Protein AF-L1IVF4-F1 (afdb_monomer)

Sequence (149 aa):
MLRVLWKEHYGDATAFRVEDEGDFWIIFRQIIEGSPGNVPYDTILNAFKEKKLYGLKVIETEEMFRLGCKLDPLFCVDMNGDPGDYLLPCYCIMQDDIAEYIWVRPDMRRQGLGRLFVQKLRIREAWNPLPESVGFWESCGVETVESLS

Radius of gyration: 15.43 Å; Cα contacts (8 Å, |Δi|>4): 230; chains: 1; boundi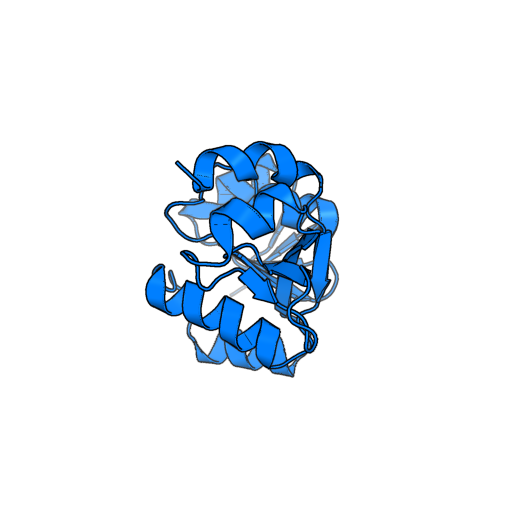ng box: 37×30×47 Å

Organism: Guillardia theta (strain CCMP2712) (NCBI:txid905079)

Mean predicted aligned error: 6.97 Å

pLDDT: mean 82.29, std 15.29, range [44.28, 97.88]

Solvent-accessible surf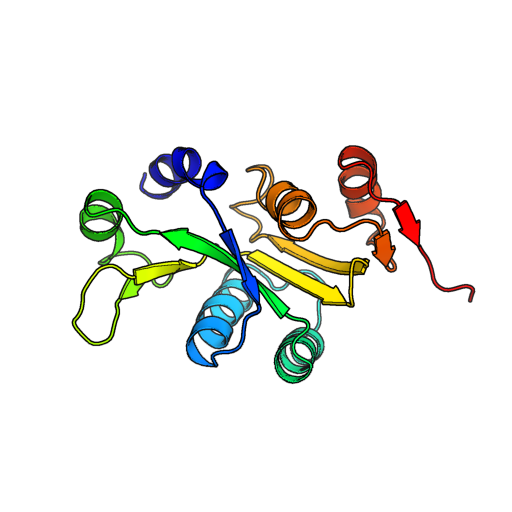ace area (backbone atoms only — not comparable to full-atom values): 8608 Å² total; per-residue (Å²): 116,72,78,66,65,53,60,78,48,55,83,68,44,41,68,45,73,43,81,50,68,66,62,45,52,54,48,51,49,40,32,67,77,42,56,57,77,92,60,58,68,65,58,56,54,48,27,38,77,70,67,24,24,29,37,37,30,28,78,50,47,73,69,51,42,76,72,35,62,90,78,44,92,52,55,40,59,44,100,85,68,44,79,34,50,34,52,46,62,38,42,34,35,41,56,94,41,35,32,60,41,78,50,58,32,66,95,57,53,96,69,53,61,73,56,48,49,39,63,67,62,54,44,47,34,30,41,62,61,56,81,93,45,46,68,60,39,54,76,69,74,28,45,79,46,69,82,89,125

Nearest PDB structures (foldseek):
  2kcw-assembly1_A  TM=4.620E-01  e=2.699E-03  Escherichia coli K-12
  2yx6-assembly1_A-2  TM=4.646E-01  e=2.182E-01  Pyrococcus horikoshii OT3
  7vt1-assembly1_A  TM=2.632E-01  e=3.530E+00  Streptomyces albus subsp. albus
  6ltd-assembly1_A  TM=3.304E-01  e=7.417E+00  Streptomyces sp. Sp080513GE-23

InterPro domains:
  IPR016181 Acyl-CoA N-acyltransferase [SSF55729] (100-141)

Structure (mmCIF, N/CA/C/O backbone):
data_AF-L1IVF4-F1
#
_entry.id   AF-L1IVF4-F1
#
loop_
_atom_site.group_PDB
_atom_site.id
_atom_site.type_symbol
_atom_site.label_atom_id
_atom_site.label_alt_id
_atom_site.label_comp_id
_atom_site.label_asym_id
_atom_site.label_entity_id
_atom_site.label_seq_id
_atom_site.pdbx_PDB_ins_code
_atom_site.Cartn_x
_atom_site.Cartn_y
_atom_site.Cartn_z
_atom_site.occupancy
_atom_site.B_iso_or_equiv
_atom_site.auth_seq_id
_atom_site.auth_comp_id
_atom_site.auth_asym_id
_atom_site.auth_atom_id
_atom_site.pdbx_PDB_model_num
ATOM 1 N N . MET A 1 1 ? 10.510 11.780 -17.104 1.00 44.28 1 MET A N 1
ATOM 2 C CA . MET A 1 1 ? 10.207 11.137 -18.400 1.00 44.28 1 MET A CA 1
ATOM 3 C C . MET A 1 1 ? 9.730 9.697 -18.204 1.00 44.28 1 MET A C 1
ATOM 5 O O . MET A 1 1 ? 8.603 9.431 -18.580 1.00 44.28 1 MET A O 1
ATOM 9 N N . LEU A 1 2 ? 10.473 8.828 -17.500 1.00 47.47 2 LEU A N 1
ATOM 10 C CA . LEU A 1 2 ? 10.048 7.442 -17.191 1.00 47.47 2 LEU A CA 1
ATOM 11 C C . LEU A 1 2 ? 8.704 7.341 -16.442 1.00 47.47 2 LEU A C 1
ATOM 13 O O . LEU A 1 2 ? 7.825 6.592 -16.834 1.00 47.47 2 LEU A O 1
ATOM 17 N N . ARG A 1 3 ? 8.486 8.182 -15.424 1.00 51.41 3 ARG A N 1
ATOM 18 C CA . ARG A 1 3 ? 7.275 8.143 -14.577 1.00 51.41 3 ARG A CA 1
ATOM 19 C C . ARG A 1 3 ? 5.953 8.476 -15.288 1.00 51.41 3 ARG A C 1
ATOM 21 O O . ARG A 1 3 ? 4.898 8.222 -14.723 1.00 51.41 3 ARG A O 1
ATOM 28 N N . VAL A 1 4 ? 6.000 9.071 -16.485 1.00 48.16 4 VAL A N 1
ATOM 29 C CA . VAL A 1 4 ? 4.797 9.385 -17.281 1.00 48.16 4 VAL A CA 1
ATOM 30 C C . VAL A 1 4 ? 4.338 8.162 -18.080 1.00 48.16 4 VAL A C 1
ATOM 32 O O . VAL A 1 4 ? 3.137 7.962 -18.207 1.00 48.16 4 VAL A O 1
ATOM 35 N N . LEU A 1 5 ? 5.273 7.315 -18.529 1.00 52.41 5 LEU A N 1
ATOM 36 C CA . LEU A 1 5 ? 4.982 6.099 -19.302 1.00 52.41 5 LEU A CA 1
ATOM 37 C C . LEU A 1 5 ? 4.226 5.055 -18.466 1.00 52.41 5 LEU A C 1
ATOM 39 O O . LEU A 1 5 ? 3.319 4.398 -18.953 1.00 52.41 5 LEU A O 1
ATOM 43 N N . TRP A 1 6 ? 4.528 4.951 -17.170 1.00 60.75 6 TRP A N 1
ATOM 44 C CA . TRP A 1 6 ? 3.945 3.904 -16.318 1.00 60.75 6 TRP A CA 1
ATOM 45 C C . TRP A 1 6 ? 2.505 4.167 -15.887 1.00 60.75 6 TRP A C 1
ATOM 47 O O . TRP A 1 6 ? 1.814 3.240 -15.474 1.00 60.75 6 TRP A O 1
ATOM 57 N N . LYS A 1 7 ? 2.038 5.417 -15.972 1.00 60.75 7 LYS A N 1
ATOM 58 C CA . LYS A 1 7 ? 0.685 5.783 -15.542 1.00 60.75 7 LYS A CA 1
ATOM 59 C C . LYS A 1 7 ? -0.390 5.069 -16.365 1.00 60.75 7 LYS A C 1
ATOM 61 O O . LYS A 1 7 ? -1.450 4.763 -15.826 1.00 60.75 7 LYS A O 1
ATOM 66 N N . GLU A 1 8 ? -0.108 4.792 -17.637 1.00 66.75 8 GLU A N 1
ATOM 67 C CA . GLU A 1 8 ? -1.014 4.064 -18.532 1.00 66.75 8 GLU A CA 1
ATOM 68 C C . GLU A 1 8 ? -1.223 2.611 -18.076 1.00 66.75 8 GLU A C 1
ATOM 70 O O . GLU A 1 8 ? -2.308 2.068 -18.257 1.00 66.75 8 GLU A O 1
ATOM 75 N N . HIS A 1 9 ? -0.247 2.034 -17.369 1.00 69.06 9 HIS A N 1
ATOM 76 C CA . HIS A 1 9 ? -0.286 0.661 -16.859 1.00 69.06 9 HIS A CA 1
ATOM 77 C C . HIS A 1 9 ? -0.816 0.539 -15.424 1.00 69.06 9 HIS A C 1
ATOM 79 O O . HIS A 1 9 ? -0.992 -0.566 -14.920 1.00 69.06 9 HIS A O 1
ATOM 85 N N . TYR A 1 10 ? -1.107 1.645 -14.724 1.00 68.56 10 TYR A N 1
ATOM 86 C CA . TYR A 1 10 ? -1.605 1.559 -13.341 1.00 68.56 10 TYR A CA 1
ATOM 87 C C . TYR A 1 10 ? -2.962 0.852 -13.242 1.00 68.56 10 TYR A C 1
ATOM 89 O O . TYR A 1 10 ? -3.249 0.244 -12.214 1.00 68.56 10 TYR A O 1
ATOM 97 N N . GLY A 1 11 ? -3.783 0.876 -14.297 1.00 65.44 11 GLY A N 1
ATOM 98 C CA . GLY A 1 11 ? -5.028 0.098 -14.347 1.00 65.44 11 GLY A CA 1
ATOM 99 C C . GLY A 1 11 ? -4.803 -1.417 -14.247 1.00 65.44 11 GLY A C 1
ATOM 100 O O . GLY A 1 11 ? -5.620 -2.130 -13.653 1.00 65.44 11 GLY A O 1
ATOM 101 N N . ASP A 1 12 ? -3.652 -1.881 -14.734 1.00 80.81 12 ASP A N 1
ATOM 102 C CA . ASP A 1 12 ? -3.250 -3.289 -14.752 1.00 80.81 12 ASP A CA 1
ATOM 103 C C . ASP A 1 12 ? -2.591 -3.726 -13.438 1.00 80.81 12 ASP A C 1
ATOM 105 O O . ASP A 1 12 ? -2.262 -4.899 -13.254 1.00 80.81 12 ASP A O 1
ATOM 109 N N . ALA A 1 13 ? -2.430 -2.799 -12.486 1.00 87.50 13 ALA A N 1
ATOM 110 C CA . ALA A 1 13 ? -1.833 -3.108 -11.202 1.00 87.50 13 ALA A CA 1
ATOM 111 C C . ALA A 1 13 ? -2.631 -4.185 -10.456 1.00 87.50 13 ALA A C 1
ATOM 113 O O . ALA A 1 13 ? -3.870 -4.172 -10.374 1.00 87.50 13 ALA A O 1
ATOM 114 N N . THR A 1 14 ? -1.884 -5.107 -9.868 1.00 91.19 14 THR A N 1
ATOM 115 C CA . THR A 1 14 ? -2.384 -6.178 -9.019 1.00 91.19 14 THR A CA 1
ATOM 116 C C . THR A 1 14 ? -1.989 -5.887 -7.581 1.00 91.19 14 THR A C 1
ATOM 118 O O . THR A 1 14 ? -0.835 -5.564 -7.301 1.00 91.19 14 THR A O 1
ATOM 121 N N . ALA A 1 15 ? -2.952 -5.992 -6.667 1.00 94.75 15 ALA A N 1
ATOM 122 C CA . ALA A 1 15 ? -2.655 -5.979 -5.244 1.00 94.75 15 ALA A CA 1
ATOM 123 C C . ALA A 1 15 ? -2.192 -7.365 -4.806 1.00 94.75 15 ALA A C 1
ATOM 125 O O . ALA A 1 15 ? -2.777 -8.372 -5.207 1.00 94.75 15 ALA A O 1
ATOM 126 N N . PHE A 1 16 ? -1.148 -7.412 -3.991 1.00 94.75 16 PHE A N 1
ATOM 127 C CA . PHE A 1 16 ? -0.586 -8.656 -3.485 1.00 94.75 16 PHE A CA 1
ATOM 128 C C . PHE A 1 16 ? -0.208 -8.497 -2.016 1.00 94.75 16 PHE A C 1
ATOM 130 O O . PHE A 1 16 ? 0.110 -7.397 -1.559 1.00 94.75 16 PHE A O 1
ATOM 137 N N . ARG A 1 17 ? -0.269 -9.600 -1.272 1.00 96.69 17 ARG A N 1
ATOM 138 C CA . ARG A 1 17 ? 0.234 -9.649 0.098 1.00 96.69 17 ARG A CA 1
ATOM 139 C C . ARG A 1 17 ? 1.752 -9.762 0.055 1.00 96.69 17 ARG A C 1
ATOM 141 O O . ARG A 1 17 ? 2.274 -10.606 -0.666 1.00 96.69 17 ARG A O 1
ATOM 148 N N . VAL A 1 18 ? 2.438 -8.925 0.822 1.00 94.44 18 VAL A N 1
ATOM 149 C CA . VAL A 1 18 ? 3.899 -8.939 0.915 1.00 94.44 18 VAL A CA 1
ATOM 150 C C . VAL A 1 18 ? 4.291 -10.066 1.865 1.00 94.44 18 VAL A C 1
ATOM 152 O O . VAL A 1 18 ? 4.072 -9.966 3.070 1.00 94.44 18 VAL A O 1
ATOM 155 N N . GLU A 1 19 ? 4.808 -11.161 1.313 1.00 93.44 19 GLU A N 1
ATOM 156 C CA . GLU A 1 19 ? 5.229 -12.345 2.080 1.00 93.44 19 GLU A CA 1
ATOM 157 C C . GLU A 1 19 ? 6.742 -12.573 2.042 1.00 93.44 19 GLU A C 1
ATOM 159 O O . GLU A 1 19 ? 7.283 -13.188 2.959 1.00 93.44 19 GLU A O 1
ATOM 164 N N . ASP A 1 20 ? 7.412 -12.068 1.005 1.00 91.12 20 ASP A N 1
ATOM 165 C CA . ASP A 1 20 ? 8.853 -12.186 0.814 1.00 91.12 20 ASP A CA 1
ATOM 166 C C . ASP A 1 20 ? 9.605 -10.993 1.428 1.00 91.12 20 ASP A C 1
ATOM 168 O O . ASP A 1 20 ? 9.151 -9.845 1.373 1.00 91.12 20 ASP A O 1
ATOM 172 N N . GLU A 1 21 ? 10.771 -11.260 2.022 1.00 89.44 21 GLU A N 1
ATOM 173 C CA . GLU A 1 21 ? 11.596 -10.218 2.642 1.00 89.44 21 GLU A CA 1
ATOM 174 C C . GLU A 1 21 ? 12.173 -9.238 1.610 1.00 89.44 21 GLU A C 1
ATOM 176 O O . GLU A 1 21 ? 12.321 -8.054 1.910 1.00 89.44 21 GLU A O 1
ATOM 181 N N . GLY A 1 22 ? 12.488 -9.696 0.397 1.00 86.94 22 GLY A N 1
ATOM 182 C CA . GLY A 1 22 ? 12.976 -8.857 -0.694 1.00 86.94 22 GLY A CA 1
ATOM 183 C C . GLY A 1 22 ? 11.951 -7.798 -1.089 1.00 86.94 22 GLY A C 1
ATOM 184 O O . GLY A 1 22 ? 12.264 -6.605 -1.058 1.00 86.94 22 GLY A O 1
ATOM 185 N N . ASP A 1 23 ? 10.711 -8.217 -1.352 1.00 86.19 23 ASP A N 1
ATOM 186 C CA . ASP A 1 23 ? 9.596 -7.305 -1.644 1.00 86.19 23 ASP A CA 1
ATOM 187 C C . ASP A 1 23 ? 9.381 -6.301 -0.503 1.00 86.19 23 ASP A C 1
ATOM 189 O O . ASP A 1 23 ? 9.205 -5.098 -0.735 1.00 86.19 23 ASP A O 1
ATOM 193 N N . PHE A 1 24 ? 9.445 -6.779 0.747 1.00 90.88 24 PHE A N 1
ATOM 194 C CA . PHE A 1 24 ? 9.347 -5.923 1.926 1.00 90.88 24 PHE A CA 1
ATOM 195 C C . PHE A 1 24 ? 10.429 -4.842 1.931 1.00 90.88 24 PHE A C 1
ATOM 197 O O . PHE A 1 24 ? 10.106 -3.662 2.069 1.00 90.88 24 PHE A O 1
ATOM 204 N N . TRP A 1 25 ? 11.703 -5.206 1.757 1.00 86.94 25 TRP A N 1
ATOM 205 C CA . TRP A 1 25 ? 12.803 -4.242 1.805 1.00 86.94 25 TRP A CA 1
ATOM 206 C C . TRP A 1 25 ? 12.766 -3.241 0.652 1.00 86.94 25 TRP A C 1
ATOM 208 O O . TRP A 1 25 ? 13.122 -2.076 0.854 1.00 86.94 25 TRP A O 1
ATOM 218 N N . ILE A 1 26 ? 12.289 -3.648 -0.526 1.00 84.06 26 ILE A N 1
ATOM 219 C CA . ILE A 1 26 ? 12.087 -2.741 -1.660 1.00 84.06 26 ILE A CA 1
ATOM 220 C C . ILE A 1 26 ? 11.031 -1.692 -1.308 1.00 84.06 26 ILE A C 1
ATOM 222 O O . ILE A 1 26 ? 11.308 -0.494 -1.402 1.00 84.06 26 ILE A O 1
ATOM 226 N N . ILE A 1 27 ? 9.855 -2.113 -0.830 1.00 84.94 27 ILE A N 1
ATOM 227 C CA . ILE A 1 27 ? 8.785 -1.195 -0.414 1.00 84.94 27 ILE A CA 1
ATOM 228 C C . ILE A 1 27 ? 9.264 -0.308 0.742 1.00 84.94 27 ILE A C 1
ATOM 230 O O . ILE A 1 27 ? 9.112 0.913 0.696 1.00 84.94 27 ILE A O 1
ATOM 234 N N . PHE A 1 28 ? 9.893 -0.893 1.760 1.00 86.81 28 PHE A N 1
ATOM 235 C CA . PHE A 1 28 ? 10.357 -0.183 2.948 1.00 86.81 28 PHE A CA 1
ATOM 236 C C . PHE A 1 28 ? 11.402 0.887 2.619 1.00 86.81 28 PHE A C 1
ATOM 238 O O . PHE A 1 28 ? 11.342 2.005 3.134 1.00 86.81 28 PHE A O 1
ATOM 245 N N . ARG A 1 29 ? 12.308 0.605 1.679 1.00 84.38 29 ARG A N 1
ATOM 246 C CA . ARG A 1 29 ? 13.252 1.598 1.162 1.00 84.38 29 ARG A CA 1
ATOM 247 C C . ARG A 1 29 ? 12.538 2.797 0.535 1.00 84.38 29 ARG A C 1
ATOM 249 O O . ARG A 1 29 ? 12.937 3.931 0.790 1.00 84.38 29 ARG A O 1
ATOM 256 N N . GLN A 1 30 ? 11.462 2.576 -0.223 1.00 81.94 30 GLN A N 1
ATOM 257 C CA . GLN A 1 30 ? 10.678 3.673 -0.807 1.00 81.94 30 GLN A CA 1
ATOM 258 C C . GLN A 1 30 ? 9.996 4.544 0.243 1.00 81.94 30 GLN A C 1
ATOM 260 O O . GLN A 1 30 ? 9.846 5.747 0.034 1.00 81.94 30 GLN A O 1
ATOM 265 N N . ILE A 1 31 ? 9.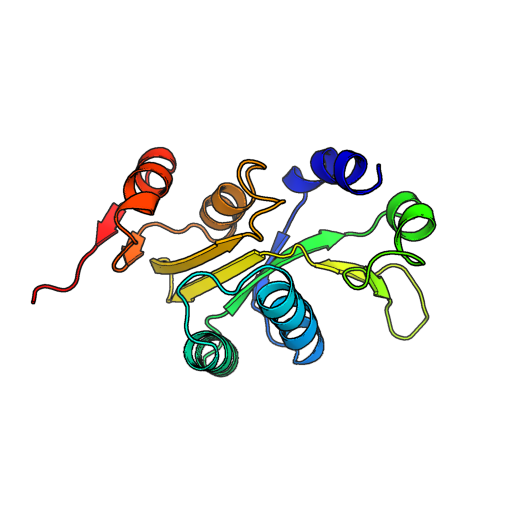589 3.952 1.364 1.00 82.19 31 ILE A N 1
ATOM 266 C CA . ILE A 1 31 ? 9.010 4.671 2.503 1.00 82.19 31 ILE A CA 1
ATOM 267 C C . ILE A 1 31 ? 10.069 5.586 3.134 1.00 82.19 31 ILE A C 1
ATOM 269 O O . ILE A 1 31 ? 9.797 6.763 3.368 1.00 82.19 31 ILE A O 1
ATOM 273 N N . ILE A 1 32 ? 11.287 5.076 3.348 1.00 79.88 32 ILE A N 1
ATOM 274 C CA . ILE A 1 32 ? 12.413 5.854 3.890 1.00 79.88 32 ILE A CA 1
ATOM 275 C C . ILE A 1 32 ? 12.787 7.006 2.947 1.00 79.88 32 ILE A C 1
ATOM 277 O O . ILE A 1 32 ? 12.880 8.155 3.376 1.00 79.88 32 ILE A O 1
ATOM 281 N N . GLU A 1 33 ? 12.982 6.716 1.658 1.00 79.38 33 GLU A N 1
ATOM 282 C CA . GLU A 1 33 ? 13.398 7.706 0.653 1.00 79.38 33 GLU A CA 1
ATOM 283 C C . GLU A 1 33 ? 12.287 8.726 0.342 1.00 79.38 33 GLU A C 1
ATOM 285 O O . GLU A 1 33 ? 12.557 9.882 0.019 1.00 79.38 33 GLU A O 1
ATOM 290 N N . GLY A 1 34 ? 11.026 8.303 0.442 1.00 66.12 34 GLY A N 1
ATOM 291 C CA . GLY A 1 34 ? 9.844 9.063 0.049 1.00 66.12 34 GLY A CA 1
ATOM 292 C C . GLY A 1 34 ? 9.182 9.879 1.156 1.00 66.12 34 GLY A C 1
ATOM 293 O O . GLY A 1 34 ? 8.164 10.507 0.884 1.00 66.12 34 GLY A O 1
ATOM 294 N N . SER A 1 35 ? 9.741 9.898 2.367 1.00 70.38 35 SER A N 1
ATOM 295 C CA . SER A 1 35 ? 9.091 10.304 3.622 1.00 70.38 35 SER A CA 1
ATOM 296 C C . SER A 1 35 ? 8.072 9.270 4.128 1.00 70.38 35 SER A C 1
ATOM 298 O O . SER A 1 35 ? 7.065 9.010 3.457 1.00 70.38 35 SER A O 1
ATOM 300 N N . PRO A 1 36 ? 8.254 8.742 5.354 1.00 62.34 36 PRO A N 1
ATOM 301 C CA . PRO A 1 36 ? 7.401 7.688 5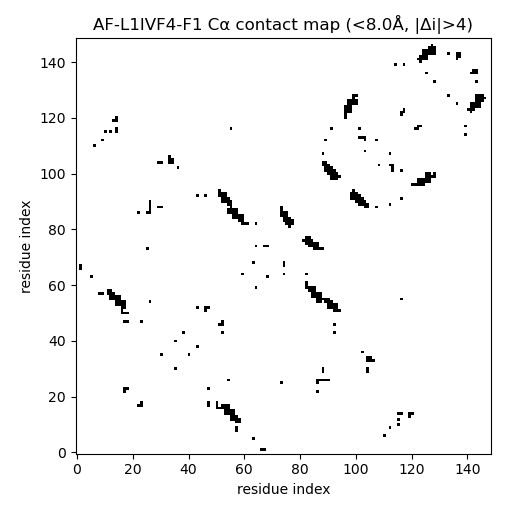.902 1.00 62.34 36 PRO A CA 1
ATOM 302 C C . PRO A 1 36 ? 5.951 8.118 6.153 1.00 62.34 36 PRO A C 1
ATOM 304 O O . PRO A 1 36 ? 5.093 7.289 6.456 1.00 62.34 36 PRO A O 1
ATOM 307 N N . GLY A 1 37 ? 5.646 9.413 6.016 1.00 67.56 37 GLY A N 1
ATOM 308 C CA . GLY A 1 37 ? 4.410 9.978 6.536 1.00 67.56 37 GLY A CA 1
ATOM 309 C C . GLY A 1 37 ? 4.395 9.882 8.062 1.00 67.56 37 GLY A C 1
ATOM 310 O O . GLY A 1 37 ? 5.416 10.115 8.703 1.00 67.56 37 GLY A O 1
ATOM 311 N N . ASN A 1 38 ? 3.238 9.526 8.622 1.00 73.44 38 ASN A N 1
ATOM 312 C CA . ASN A 1 38 ? 3.002 9.472 10.069 1.00 73.44 38 ASN A CA 1
ATOM 313 C C . ASN A 1 38 ? 3.022 8.040 10.640 1.00 73.44 38 ASN A C 1
ATOM 315 O O . ASN A 1 38 ? 2.611 7.840 11.780 1.00 73.44 38 ASN A O 1
ATOM 319 N N . VAL A 1 39 ? 3.447 7.036 9.863 1.00 79.88 39 VAL A N 1
ATOM 320 C CA . VAL A 1 39 ? 3.421 5.629 10.295 1.00 79.88 39 VAL A CA 1
ATOM 321 C C . VAL A 1 39 ? 4.783 5.240 10.878 1.00 79.88 39 VAL A C 1
ATOM 323 O O . VAL A 1 39 ? 5.788 5.347 10.170 1.00 79.88 39 VAL A O 1
ATOM 326 N N . PRO A 1 40 ? 4.855 4.784 12.143 1.00 86.88 40 PRO A N 1
ATOM 327 C CA . PRO A 1 40 ? 6.100 4.292 12.722 1.00 86.88 40 PRO A CA 1
ATOM 328 C C . PRO A 1 40 ? 6.652 3.092 11.945 1.00 86.88 40 PRO A C 1
ATOM 330 O O . PRO A 1 40 ? 5.906 2.205 11.531 1.00 86.88 40 PRO A O 1
ATOM 333 N N . TYR A 1 41 ? 7.975 3.024 11.795 1.00 88.56 41 TYR A N 1
ATOM 334 C CA . TYR A 1 41 ? 8.632 1.924 11.082 1.00 88.56 41 TYR A CA 1
ATOM 335 C C . TYR A 1 41 ? 8.330 0.548 11.685 1.00 88.56 41 TYR A C 1
ATOM 337 O O . TYR A 1 41 ? 8.094 -0.405 10.942 1.00 88.56 41 TYR A O 1
ATOM 345 N N . ASP A 1 42 ? 8.259 0.458 13.014 1.00 91.69 42 ASP A N 1
ATOM 346 C CA . ASP A 1 42 ? 7.927 -0.788 13.708 1.00 91.69 42 ASP A CA 1
ATOM 347 C C . ASP A 1 42 ? 6.504 -1.261 13.397 1.00 91.69 42 ASP A C 1
ATOM 349 O O . ASP A 1 42 ? 6.278 -2.463 13.281 1.00 91.69 42 ASP A O 1
ATOM 353 N N . THR A 1 43 ? 5.553 -0.344 13.181 1.00 91.69 43 THR A N 1
ATOM 354 C CA . THR A 1 43 ? 4.189 -0.692 12.753 1.00 91.69 43 THR A CA 1
ATOM 355 C C . THR A 1 43 ? 4.211 -1.379 11.390 1.00 91.69 43 THR A C 1
ATOM 357 O O . THR A 1 43 ? 3.560 -2.404 11.208 1.00 91.69 43 THR A O 1
ATOM 360 N N . ILE A 1 44 ? 5.007 -0.870 10.446 1.00 92.81 44 ILE A N 1
ATOM 361 C CA . ILE A 1 44 ? 5.130 -1.453 9.102 1.00 92.81 44 ILE A CA 1
ATOM 362 C C . ILE A 1 44 ? 5.806 -2.831 9.172 1.00 92.81 44 ILE A C 1
ATOM 364 O O . ILE A 1 44 ? 5.338 -3.787 8.552 1.00 92.81 44 ILE A O 1
ATOM 368 N N . LEU A 1 45 ? 6.880 -2.958 9.959 1.00 94.38 45 LEU A N 1
ATOM 369 C CA . LEU A 1 45 ? 7.578 -4.232 10.153 1.00 94.38 45 LEU A CA 1
ATOM 370 C C . LEU A 1 45 ? 6.683 -5.280 10.834 1.00 94.38 45 LEU A C 1
ATOM 372 O O . LEU A 1 45 ? 6.696 -6.449 10.448 1.00 94.38 45 LEU A O 1
ATOM 376 N N . ASN A 1 46 ? 5.902 -4.881 11.838 1.00 96.06 46 ASN A N 1
ATOM 377 C CA . ASN A 1 46 ? 4.962 -5.776 12.508 1.00 96.06 46 ASN A CA 1
ATOM 378 C C . ASN A 1 46 ? 3.828 -6.189 11.567 1.00 96.06 46 ASN A C 1
ATOM 380 O O . ASN A 1 46 ? 3.517 -7.373 11.499 1.00 96.06 46 ASN A O 1
ATOM 384 N N . ALA A 1 47 ? 3.294 -5.268 10.760 1.00 96.38 47 ALA A N 1
ATOM 385 C CA . ALA A 1 47 ? 2.299 -5.598 9.743 1.00 96.38 47 ALA A CA 1
ATOM 386 C C . ALA A 1 47 ? 2.815 -6.638 8.734 1.00 96.38 47 ALA A C 1
ATOM 388 O O . ALA A 1 47 ? 2.074 -7.544 8.356 1.00 96.38 47 ALA A O 1
ATOM 389 N N . PHE A 1 48 ? 4.087 -6.558 8.328 1.00 96.50 48 PHE A N 1
ATOM 390 C CA . PHE A 1 48 ? 4.713 -7.592 7.500 1.00 96.50 48 PHE A CA 1
ATOM 391 C C . PHE A 1 48 ? 4.758 -8.948 8.222 1.00 96.50 48 PHE A C 1
ATOM 393 O O . PHE A 1 48 ? 4.246 -9.941 7.704 1.00 96.50 48 PHE A O 1
ATOM 400 N N . LYS A 1 49 ? 5.278 -8.985 9.457 1.00 96.69 49 LYS A N 1
ATOM 401 C CA . LYS A 1 49 ? 5.358 -10.213 10.274 1.00 96.69 49 LYS A CA 1
ATOM 402 C C . LYS A 1 49 ? 3.990 -10.851 10.535 1.00 96.69 49 LYS A C 1
ATOM 404 O O . LYS A 1 49 ? 3.874 -12.074 10.571 1.00 96.69 49 LYS A O 1
ATOM 409 N N . GLU A 1 50 ? 2.957 -10.030 10.693 1.00 96.94 50 GLU A N 1
ATOM 410 C CA . GLU A 1 50 ? 1.571 -10.448 10.923 1.00 96.94 50 GLU A CA 1
ATOM 411 C C . GLU A 1 50 ? 0.806 -10.773 9.632 1.00 96.94 50 GLU A C 1
ATOM 413 O O . GLU A 1 50 ? -0.369 -11.131 9.697 1.00 96.94 50 GLU A O 1
ATOM 418 N N . LYS A 1 51 ? 1.447 -10.689 8.456 1.00 96.38 51 LYS A N 1
ATOM 419 C CA . LYS A 1 51 ? 0.824 -10.937 7.142 1.00 96.38 51 LYS A CA 1
ATOM 420 C C . LYS A 1 51 ? -0.343 -9.988 6.827 1.00 96.38 51 LYS A C 1
ATOM 422 O O . LYS A 1 51 ? -1.299 -10.370 6.151 1.00 96.38 51 LYS A O 1
ATOM 427 N N . LYS A 1 52 ? -0.234 -8.745 7.297 1.00 97.56 52 LYS A N 1
ATOM 428 C CA . LYS A 1 52 ? -1.188 -7.639 7.101 1.00 97.56 52 LYS A CA 1
ATOM 429 C C . LYS A 1 52 ? -0.708 -6.586 6.099 1.00 97.56 52 LYS A C 1
ATOM 431 O O . LYS A 1 52 ? -1.435 -5.636 5.820 1.00 97.56 52 LYS A O 1
ATOM 436 N N . LEU A 1 53 ? 0.513 -6.720 5.578 1.00 97.38 53 LEU A N 1
ATOM 437 C CA . LEU A 1 53 ? 1.101 -5.774 4.631 1.00 97.38 53 LEU A CA 1
ATOM 438 C C . LEU A 1 53 ? 0.811 -6.178 3.180 1.00 97.38 53 LEU A C 1
ATOM 440 O O . LEU A 1 53 ? 1.067 -7.311 2.771 1.00 97.38 53 LEU A O 1
ATOM 444 N N . TYR A 1 54 ? 0.331 -5.223 2.390 1.00 97.50 54 TYR A N 1
ATOM 445 C CA . TYR A 1 54 ? 0.003 -5.389 0.979 1.00 97.50 54 TYR A CA 1
ATOM 446 C C . TYR A 1 54 ? 0.692 -4.323 0.126 1.00 97.50 54 TYR A C 1
ATOM 448 O O . TYR A 1 54 ? 0.820 -3.167 0.535 1.00 97.50 54 TYR A O 1
ATOM 456 N N . GLY A 1 55 ? 1.097 -4.712 -1.080 1.00 94.62 55 GLY A N 1
ATOM 457 C CA . GLY A 1 55 ? 1.673 -3.840 -2.101 1.00 94.62 55 GLY A CA 1
ATOM 458 C C . GLY A 1 55 ? 0.827 -3.816 -3.375 1.00 94.62 55 GLY A C 1
ATOM 459 O O . GLY A 1 55 ? -0.117 -4.595 -3.531 1.00 94.62 55 GLY A O 1
ATOM 460 N N . LEU A 1 56 ? 1.181 -2.924 -4.302 1.00 92.69 56 LEU A N 1
ATOM 461 C CA . LEU A 1 56 ? 0.722 -2.988 -5.690 1.00 92.69 56 LEU A CA 1
ATOM 462 C C . LEU A 1 56 ? 1.909 -3.294 -6.597 1.00 92.69 56 LEU A C 1
ATOM 464 O O . LEU A 1 56 ? 2.987 -2.727 -6.421 1.00 92.69 56 LEU A O 1
ATOM 468 N N . LYS A 1 57 ? 1.684 -4.138 -7.597 1.00 88.56 57 LYS A N 1
ATOM 469 C CA . LYS A 1 57 ? 2.671 -4.459 -8.624 1.00 88.56 57 LYS A CA 1
ATOM 470 C C . LYS A 1 57 ? 2.065 -4.415 -10.016 1.00 88.56 57 LYS A C 1
ATOM 472 O O . LYS A 1 57 ? 0.866 -4.652 -10.166 1.00 88.56 57 LYS A O 1
ATOM 477 N N . VAL A 1 58 ? 2.877 -4.122 -11.019 1.00 85.25 58 VAL A N 1
ATOM 478 C CA . VAL A 1 58 ? 2.518 -4.281 -12.435 1.00 85.25 58 VAL A CA 1
ATOM 479 C C . VAL A 1 58 ? 3.467 -5.291 -13.065 1.00 85.25 58 VAL A C 1
ATOM 481 O O . VAL A 1 58 ? 4.648 -5.306 -12.726 1.00 85.25 58 VAL A O 1
ATOM 484 N N . ILE A 1 59 ? 2.952 -6.120 -13.973 1.00 78.69 59 ILE A N 1
ATOM 485 C CA . ILE A 1 59 ? 3.799 -7.014 -14.769 1.00 78.69 59 ILE A CA 1
ATOM 486 C C . ILE A 1 59 ? 4.667 -6.129 -15.664 1.00 78.69 59 ILE A C 1
ATOM 488 O O . ILE A 1 59 ? 4.137 -5.289 -16.398 1.00 78.69 59 ILE A O 1
ATOM 492 N N . GLU A 1 60 ? 5.987 -6.286 -15.592 1.00 73.00 60 GLU A N 1
ATOM 493 C CA . GLU A 1 60 ? 6.896 -5.502 -16.420 1.00 73.00 60 GLU A CA 1
ATOM 494 C C . GLU A 1 60 ? 6.730 -5.871 -17.897 1.00 73.00 60 GLU A C 1
ATOM 496 O O . GLU A 1 60 ? 6.791 -7.038 -18.283 1.00 73.00 60 GLU A O 1
ATOM 501 N N . THR A 1 61 ? 6.545 -4.866 -18.756 1.00 72.88 61 THR A N 1
ATOM 502 C CA . THR A 1 61 ? 6.700 -5.065 -20.202 1.00 72.88 61 THR A CA 1
ATOM 503 C C . THR A 1 61 ? 8.175 -4.950 -20.583 1.00 72.88 61 THR A C 1
ATOM 505 O O . THR A 1 61 ? 8.962 -4.274 -19.915 1.00 72.88 61 THR A O 1
ATOM 508 N N . GLU A 1 62 ? 8.561 -5.560 -21.703 1.00 73.00 62 GLU A N 1
ATOM 509 C CA . GLU A 1 62 ? 9.926 -5.475 -22.237 1.00 73.00 62 GLU A CA 1
ATOM 510 C C . GLU A 1 62 ? 10.362 -4.015 -22.484 1.00 73.00 62 GLU A C 1
ATOM 512 O O . GLU A 1 62 ? 11.516 -3.643 -22.260 1.00 73.00 62 GLU A O 1
ATOM 517 N N . GLU A 1 63 ? 9.421 -3.148 -22.872 1.00 71.38 63 GLU A N 1
ATOM 518 C CA . GLU A 1 63 ? 9.662 -1.711 -22.999 1.00 71.38 63 GLU A CA 1
ATOM 519 C C . GLU A 1 63 ? 9.921 -1.050 -21.638 1.00 71.38 63 GLU A C 1
ATOM 521 O O . GLU A 1 63 ? 10.820 -0.203 -21.543 1.00 71.38 63 GLU A O 1
ATOM 526 N N . MET A 1 64 ? 9.203 -1.474 -20.583 1.00 67.94 64 MET A N 1
ATOM 527 C CA . MET A 1 64 ? 9.441 -0.980 -19.225 1.00 67.94 6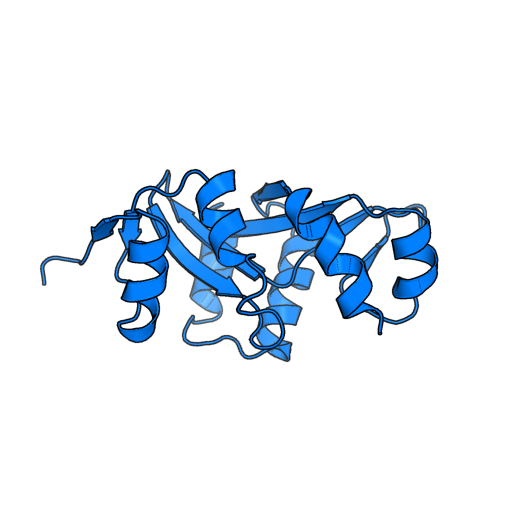4 MET A CA 1
ATOM 528 C C . MET A 1 64 ? 10.857 -1.281 -18.765 1.00 67.94 64 MET A C 1
ATOM 530 O O . MET A 1 64 ? 11.604 -0.387 -18.355 1.00 67.94 64 MET A O 1
ATOM 534 N N . PHE A 1 65 ? 11.225 -2.548 -18.909 1.00 70.19 65 PHE A N 1
ATOM 535 C CA . PHE A 1 65 ? 12.519 -3.072 -18.527 1.00 70.19 65 PHE A CA 1
ATOM 536 C C . PHE A 1 65 ? 13.651 -2.364 -19.277 1.00 70.19 65 PHE A C 1
ATOM 538 O O . PHE A 1 65 ? 14.568 -1.820 -18.662 1.00 70.19 65 PHE A O 1
ATOM 545 N N . ARG A 1 66 ? 13.554 -2.263 -20.609 1.00 68.62 66 ARG A N 1
ATOM 546 C CA . ARG A 1 66 ? 14.592 -1.654 -21.458 1.00 68.62 66 ARG A CA 1
ATOM 547 C C . ARG A 1 66 ? 14.863 -0.184 -21.127 1.00 68.62 66 ARG A C 1
ATOM 549 O O . ARG A 1 66 ? 15.999 0.273 -21.265 1.00 68.62 66 ARG A O 1
ATOM 556 N N . LEU A 1 67 ? 13.832 0.566 -20.735 1.00 65.06 67 LEU A N 1
ATOM 557 C CA . LEU A 1 67 ? 13.935 1.994 -20.423 1.00 65.06 67 LEU A CA 1
ATOM 558 C C . LEU A 1 67 ? 14.286 2.265 -18.950 1.00 65.06 67 LEU A C 1
ATOM 560 O O . LEU A 1 67 ? 14.940 3.270 -18.662 1.00 65.06 67 LEU A O 1
ATOM 564 N N . GLY A 1 68 ? 13.846 1.406 -18.026 1.00 58.53 68 GLY A N 1
ATOM 565 C CA . GLY A 1 68 ? 13.880 1.665 -16.586 1.00 58.53 68 GLY A CA 1
ATOM 566 C C . GLY A 1 68 ? 14.909 0.874 -15.773 1.00 58.53 68 GLY A C 1
ATOM 567 O O . GLY A 1 68 ? 15.411 1.418 -14.787 1.00 58.53 68 GLY A O 1
ATOM 568 N N . CYS A 1 69 ? 15.309 -0.336 -16.195 1.00 56.22 69 CYS A N 1
ATOM 569 C CA . CYS A 1 69 ? 16.104 -1.254 -15.358 1.00 56.22 69 CYS A CA 1
ATOM 570 C C . CYS A 1 69 ? 17.500 -0.727 -14.972 1.00 56.22 69 CYS A C 1
ATOM 572 O O . CYS A 1 69 ? 18.091 -1.169 -13.993 1.00 56.22 69 CYS A O 1
ATOM 574 N N . LYS A 1 70 ? 18.036 0.256 -15.711 1.00 53.53 70 LYS A N 1
ATOM 575 C CA . LYS A 1 70 ? 19.339 0.886 -15.418 1.00 53.53 70 LYS A CA 1
ATOM 576 C C . LYS A 1 70 ? 19.253 2.131 -14.528 1.00 53.53 70 LYS A C 1
ATOM 578 O O . LYS A 1 70 ? 20.297 2.692 -14.201 1.00 53.53 70 LYS A O 1
ATOM 583 N N . LEU A 1 71 ? 18.052 2.612 -14.196 1.00 53.84 71 LEU A N 1
ATOM 584 C CA . LEU A 1 71 ? 17.853 3.956 -13.637 1.0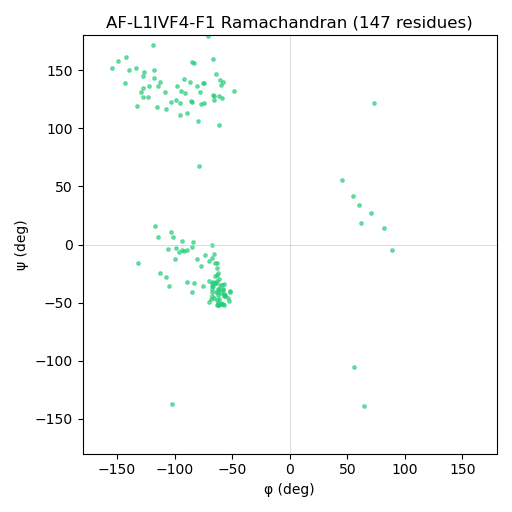0 53.84 71 LEU A CA 1
ATOM 585 C C . LEU A 1 71 ? 16.963 4.021 -12.388 1.00 53.84 71 LEU A C 1
ATOM 587 O O . LEU A 1 71 ? 16.999 5.048 -11.711 1.00 53.84 71 LEU A O 1
ATOM 591 N N . ASP A 1 72 ? 16.179 2.987 -12.068 1.00 58.59 72 ASP A N 1
ATOM 592 C CA . ASP A 1 72 ? 15.214 3.031 -10.961 1.00 58.59 72 ASP A CA 1
ATOM 593 C C . ASP A 1 72 ? 15.320 1.768 -10.072 1.00 58.59 72 ASP A C 1
ATOM 595 O O . ASP A 1 72 ? 15.121 0.661 -10.570 1.00 58.59 72 ASP A O 1
ATOM 599 N N . PRO A 1 73 ? 15.644 1.900 -8.767 1.00 54.84 73 PRO A N 1
ATOM 600 C CA . PRO A 1 73 ? 15.792 0.768 -7.843 1.00 54.84 73 PRO A CA 1
ATOM 601 C C . PRO A 1 73 ? 14.478 0.029 -7.531 1.00 54.84 73 PRO A C 1
ATOM 603 O O . PRO A 1 73 ? 14.499 -0.916 -6.750 1.00 54.84 73 PRO A O 1
ATOM 606 N N . LEU A 1 74 ? 13.347 0.472 -8.092 1.00 57.41 74 LEU A N 1
ATOM 607 C CA . LEU A 1 74 ? 12.043 -0.193 -8.004 1.00 57.41 74 LEU A CA 1
ATOM 608 C C . LEU A 1 74 ? 11.857 -1.368 -8.977 1.00 57.41 74 LEU A C 1
ATOM 610 O O . LEU A 1 74 ? 10.883 -2.107 -8.841 1.00 57.41 74 LEU A O 1
ATOM 614 N N . PHE A 1 75 ? 12.750 -1.529 -9.957 1.00 59.09 75 PHE A N 1
ATOM 615 C CA . PHE A 1 75 ? 12.705 -2.657 -10.888 1.00 59.09 75 PHE A CA 1
ATOM 616 C C . PHE A 1 75 ? 13.187 -3.932 -10.197 1.00 59.09 75 PHE A C 1
ATOM 618 O O . PHE A 1 75 ? 14.323 -3.989 -9.717 1.00 59.09 75 PHE A O 1
ATOM 625 N N . CYS A 1 76 ? 12.329 -4.951 -10.174 1.00 56.50 76 CYS A N 1
ATOM 626 C CA . CYS A 1 76 ? 12.694 -6.274 -9.689 1.00 56.50 76 CYS A CA 1
ATOM 627 C C . CYS A 1 76 ? 13.098 -7.114 -10.897 1.00 56.50 76 CYS A C 1
ATOM 629 O O . CYS A 1 76 ? 12.266 -7.450 -11.734 1.00 56.50 76 CYS A O 1
ATOM 631 N N . VAL A 1 77 ? 14.384 -7.446 -10.989 1.00 53.53 77 VAL A N 1
ATOM 632 C CA . VAL A 1 77 ? 14.858 -8.482 -11.910 1.00 53.53 77 VAL A CA 1
ATOM 633 C C . VAL A 1 77 ? 14.746 -9.833 -11.216 1.00 53.53 77 VAL A C 1
ATOM 635 O O . VAL A 1 77 ? 15.029 -9.935 -10.019 1.00 53.53 77 VAL A O 1
ATOM 638 N N . ASP A 1 78 ? 14.324 -10.866 -11.937 1.00 57.97 78 ASP A N 1
ATOM 639 C CA . ASP A 1 78 ? 14.346 -12.220 -11.386 1.00 57.97 78 ASP A CA 1
ATOM 640 C C . ASP A 1 78 ? 15.796 -12.748 -11.250 1.00 57.97 78 ASP A C 1
ATOM 642 O O . ASP A 1 78 ? 16.773 -12.074 -11.598 1.00 57.97 78 ASP A O 1
ATOM 646 N N . MET A 1 79 ? 15.969 -13.976 -10.743 1.00 51.84 79 MET A N 1
ATOM 647 C CA . MET A 1 79 ? 17.304 -14.582 -10.585 1.00 51.84 79 MET A CA 1
ATOM 648 C C . MET A 1 79 ? 18.058 -14.800 -11.911 1.00 51.84 79 MET A C 1
ATOM 650 O O . MET A 1 79 ? 19.269 -15.022 -11.884 1.00 51.84 79 MET A O 1
ATOM 654 N N . ASN A 1 80 ? 17.368 -14.747 -13.051 1.00 53.53 80 ASN A N 1
ATOM 655 C CA . ASN A 1 80 ? 17.942 -14.896 -14.387 1.00 53.53 80 ASN A CA 1
ATOM 656 C C . ASN A 1 80 ? 18.245 -13.541 -15.048 1.00 53.53 80 ASN A C 1
ATOM 658 O O . ASN A 1 80 ? 18.890 -13.505 -16.097 1.00 53.53 80 ASN A O 1
ATOM 662 N N . GLY A 1 81 ? 17.849 -12.429 -14.419 1.00 56.66 81 GLY A N 1
ATOM 663 C CA . GLY A 1 81 ? 17.965 -11.088 -14.983 1.00 56.66 81 GLY A CA 1
ATOM 664 C C . GLY A 1 81 ? 16.832 -10.730 -15.948 1.00 56.66 81 GLY A C 1
ATOM 665 O O . GLY A 1 81 ? 16.971 -9.746 -16.677 1.00 56.66 81 GLY A O 1
ATOM 666 N N . ASP A 1 82 ? 15.747 -11.506 -15.955 1.00 58.28 82 ASP A N 1
ATOM 667 C CA . ASP A 1 82 ? 14.558 -11.272 -16.771 1.00 58.28 82 ASP A CA 1
ATOM 668 C C . ASP A 1 82 ? 13.590 -10.285 -16.079 1.00 58.28 82 ASP A C 1
ATOM 670 O O . ASP A 1 82 ? 13.651 -10.114 -14.852 1.00 58.28 82 ASP A O 1
ATOM 674 N N . PRO A 1 83 ? 12.704 -9.606 -16.845 1.00 58.72 83 PRO A N 1
ATOM 675 C CA . PRO A 1 83 ? 11.702 -8.698 -16.291 1.00 58.72 83 PRO A CA 1
ATOM 676 C C . PRO A 1 83 ? 10.779 -9.427 -15.313 1.00 58.72 83 PRO A C 1
ATOM 678 O O . PRO A 1 83 ? 10.177 -10.448 -15.657 1.00 58.72 83 PRO A O 1
ATOM 681 N N . GLY A 1 84 ? 10.675 -8.897 -14.098 1.00 70.19 84 GLY A N 1
ATOM 682 C CA . GLY A 1 84 ? 9.815 -9.429 -13.051 1.00 70.19 84 GLY A CA 1
ATOM 683 C C . GLY A 1 84 ? 8.539 -8.607 -12.895 1.00 70.19 84 GLY A C 1
ATOM 684 O O . GLY A 1 84 ? 7.886 -8.198 -13.858 1.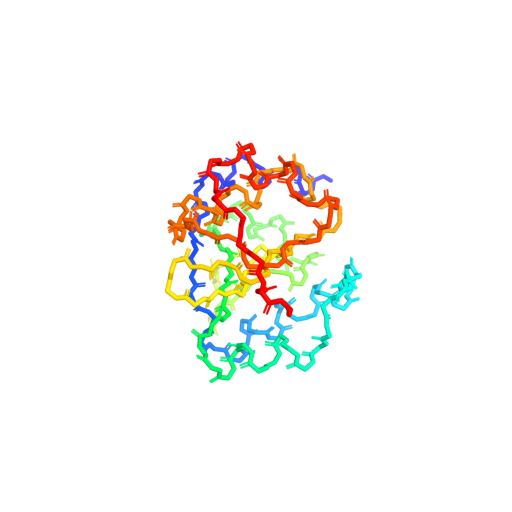00 70.19 84 GLY A O 1
ATOM 685 N N . ASP A 1 85 ? 8.177 -8.360 -11.643 1.00 76.12 85 ASP A N 1
ATOM 686 C CA . ASP A 1 85 ? 7.119 -7.427 -11.281 1.00 76.12 85 ASP A CA 1
ATOM 687 C C . ASP A 1 85 ? 7.723 -6.068 -10.896 1.00 76.12 85 ASP A C 1
ATOM 689 O O . ASP A 1 85 ? 8.670 -5.996 -10.114 1.00 76.12 85 ASP A O 1
ATOM 693 N N . TYR A 1 86 ? 7.130 -4.970 -11.361 1.00 78.38 86 TYR A N 1
ATOM 694 C CA . TYR A 1 86 ? 7.500 -3.632 -10.904 1.00 78.38 86 TYR A CA 1
ATOM 695 C C . TYR A 1 86 ? 6.661 -3.261 -9.684 1.00 78.38 86 TYR A C 1
ATOM 697 O O . TYR A 1 86 ? 5.440 -3.069 -9.784 1.00 78.38 86 TYR A O 1
ATOM 705 N N . LEU A 1 87 ? 7.315 -3.141 -8.528 1.00 84.81 87 LEU A N 1
ATOM 706 C CA . LEU A 1 87 ? 6.660 -2.766 -7.279 1.00 84.81 87 LEU A CA 1
ATOM 707 C C . LEU A 1 87 ? 6.381 -1.263 -7.254 1.00 84.81 87 LEU A C 1
ATOM 709 O O . LEU A 1 87 ? 7.279 -0.423 -7.316 1.00 84.81 87 LEU A O 1
ATOM 713 N N . LEU A 1 88 ? 5.106 -0.905 -7.127 1.00 86.56 88 LEU A N 1
ATOM 714 C CA . LEU A 1 88 ? 4.702 0.487 -6.993 1.00 86.56 88 LEU A CA 1
ATOM 715 C C . LEU A 1 88 ? 5.026 0.978 -5.569 1.00 86.56 88 LEU A C 1
ATOM 717 O O . LEU A 1 88 ? 4.780 0.252 -4.606 1.00 86.56 88 LEU A O 1
ATOM 721 N N . PRO A 1 89 ? 5.533 2.216 -5.392 1.00 86.31 89 PRO A N 1
ATOM 722 C CA . PRO A 1 89 ? 5.974 2.743 -4.099 1.00 86.31 89 PRO A CA 1
ATOM 723 C C . PRO A 1 89 ? 4.775 3.202 -3.260 1.00 86.31 89 PRO A C 1
ATOM 725 O O . PRO A 1 89 ? 4.529 4.390 -3.022 1.00 86.31 89 PRO A O 1
ATOM 728 N N . CYS A 1 90 ? 3.979 2.230 -2.857 1.00 90.25 90 CYS A N 1
ATOM 729 C CA . CYS A 1 90 ? 2.790 2.384 -2.052 1.00 90.25 90 CYS A CA 1
ATOM 730 C C . CYS A 1 90 ? 2.530 1.081 -1.298 1.00 90.25 90 CYS A C 1
ATOM 732 O O . CYS A 1 90 ? 2.881 0.005 -1.776 1.00 90.25 90 CYS A O 1
ATOM 734 N N . TYR A 1 91 ? 1.896 1.181 -0.137 1.00 94.50 91 TYR A N 1
ATOM 735 C CA . TYR A 1 91 ? 1.508 0.015 0.645 1.00 94.50 91 TYR A CA 1
ATOM 736 C C . TYR A 1 91 ? 0.148 0.230 1.299 1.00 94.50 91 TYR A C 1
ATOM 738 O O . TYR A 1 91 ? -0.313 1.364 1.470 1.00 94.50 91 TYR A O 1
ATOM 746 N N . CYS A 1 92 ? -0.465 -0.879 1.693 1.00 96.31 92 CYS A N 1
ATOM 747 C CA . CYS A 1 92 ? -1.628 -0.909 2.556 1.00 96.31 92 CYS A CA 1
ATOM 748 C C . CYS A 1 92 ? -1.361 -1.849 3.736 1.00 96.31 92 CYS A C 1
ATOM 750 O O . CYS A 1 92 ? -0.832 -2.943 3.547 1.00 96.31 92 CYS A O 1
ATOM 752 N N . ILE A 1 93 ? -1.699 -1.408 4.945 1.00 96.25 93 ILE A N 1
ATOM 753 C CA . ILE A 1 93 ? -1.808 -2.270 6.123 1.00 96.25 93 ILE A CA 1
ATOM 754 C C . ILE A 1 93 ? -3.295 -2.481 6.356 1.00 96.25 93 ILE A C 1
ATOM 756 O O . ILE A 1 93 ? -4.040 -1.507 6.494 1.00 96.25 93 ILE A O 1
ATOM 760 N N . MET A 1 94 ? -3.722 -3.737 6.371 1.00 96.25 94 MET A N 1
ATOM 761 C CA . MET A 1 94 ? -5.124 -4.076 6.567 1.00 96.25 94 MET A CA 1
ATOM 762 C C . MET A 1 94 ? -5.299 -5.414 7.275 1.00 96.25 94 MET A C 1
ATOM 764 O O . MET A 1 94 ? -4.443 -6.300 7.199 1.00 96.25 94 MET A O 1
ATOM 768 N N . GLN A 1 95 ? -6.465 -5.569 7.889 1.00 94.69 95 GLN A N 1
ATOM 769 C CA . GLN A 1 95 ? -6.955 -6.821 8.436 1.00 94.69 95 GLN A CA 1
ATOM 770 C C . GLN A 1 95 ? -8.356 -7.084 7.870 1.00 94.69 95 GLN A C 1
ATOM 772 O O . GLN A 1 95 ? -9.223 -6.220 7.936 1.00 94.69 95 GLN A O 1
ATOM 777 N N . ASP A 1 96 ? -8.556 -8.268 7.287 1.00 93.81 96 ASP A N 1
ATOM 778 C CA . ASP A 1 96 ? -9.790 -8.667 6.596 1.00 93.81 96 ASP A CA 1
ATOM 779 C C . ASP A 1 96 ? -10.205 -7.700 5.471 1.00 93.81 96 ASP A C 1
ATOM 781 O O . ASP A 1 96 ? -9.583 -7.728 4.413 1.00 93.81 96 ASP A O 1
ATOM 785 N N . ASP A 1 97 ? -11.230 -6.868 5.661 1.00 95.31 97 ASP A N 1
ATOM 786 C CA . ASP A 1 97 ? -11.653 -5.800 4.741 1.00 95.31 97 ASP A CA 1
ATOM 787 C C . ASP A 1 97 ? -11.536 -4.390 5.355 1.00 95.31 97 ASP A C 1
ATOM 789 O O . ASP A 1 97 ? -12.053 -3.417 4.794 1.00 95.31 97 ASP A O 1
ATOM 793 N N . ILE A 1 98 ? -10.793 -4.269 6.461 1.00 96.94 98 ILE A N 1
ATOM 794 C CA . ILE A 1 98 ? -10.572 -3.031 7.212 1.00 96.94 98 ILE A CA 1
ATOM 795 C C . ILE A 1 98 ? -9.140 -2.540 6.987 1.00 96.94 98 ILE A C 1
ATOM 797 O O . ILE A 1 98 ? -8.165 -3.198 7.361 1.00 96.94 98 ILE A O 1
ATOM 801 N N . ALA A 1 99 ? -8.995 -1.365 6.378 1.00 97.00 99 ALA A N 1
ATOM 802 C CA . ALA A 1 99 ? -7.701 -0.728 6.181 1.00 97.00 99 ALA A CA 1
ATOM 803 C C . ALA A 1 99 ? -7.303 0.101 7.405 1.00 97.00 99 ALA A C 1
ATOM 805 O O . ALA A 1 99 ? -8.005 1.034 7.784 1.00 97.00 99 ALA A O 1
ATOM 806 N N . GLU A 1 100 ? -6.138 -0.193 7.976 1.00 94.62 100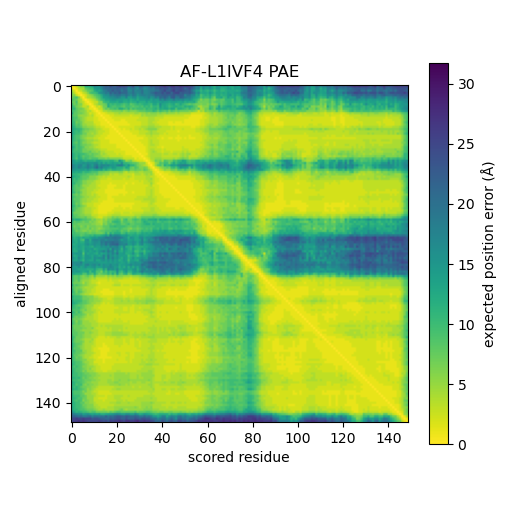 GLU A N 1
ATOM 807 C CA . GLU A 1 100 ? -5.524 0.629 9.025 1.00 94.62 100 GLU A CA 1
ATOM 808 C C . GLU A 1 100 ? -4.713 1.771 8.402 1.00 94.62 100 GLU A C 1
ATOM 810 O O . GLU A 1 100 ? -4.762 2.914 8.849 1.00 94.62 100 GLU A O 1
ATOM 815 N N . TYR A 1 101 ? -3.979 1.473 7.324 1.00 93.44 101 TYR A N 1
ATOM 816 C CA . TYR A 1 101 ? -3.147 2.453 6.635 1.00 93.44 101 TYR A CA 1
ATOM 817 C C . TYR A 1 101 ? -3.163 2.234 5.125 1.00 93.44 101 TYR A C 1
ATOM 819 O O . TYR A 1 101 ? -3.027 1.113 4.640 1.00 93.44 101 TYR A O 1
ATOM 827 N N . ILE A 1 102 ? -3.229 3.330 4.370 1.00 94.12 102 ILE A N 1
ATOM 828 C CA . ILE A 1 102 ? -2.775 3.385 2.979 1.00 94.12 102 ILE A CA 1
ATOM 829 C C . ILE A 1 102 ? -1.738 4.488 2.886 1.00 94.12 102 ILE A C 1
ATOM 831 O O . ILE A 1 102 ? -1.998 5.643 3.230 1.00 94.12 102 ILE A O 1
ATOM 835 N N . TRP A 1 103 ? -0.575 4.147 2.353 1.00 92.88 103 TRP A N 1
ATOM 836 C CA . TRP A 1 103 ? 0.461 5.114 2.051 1.00 92.88 103 TRP A CA 1
ATOM 837 C C . TRP A 1 103 ? 0.819 5.045 0.575 1.00 92.88 103 TRP A C 1
ATOM 839 O O . TRP A 1 103 ? 0.978 3.979 -0.018 1.00 92.88 103 TRP A O 1
ATOM 849 N N . VAL A 1 104 ? 0.967 6.223 -0.018 1.00 89.94 104 VAL A N 1
ATOM 850 C CA . VAL A 1 104 ? 1.464 6.407 -1.378 1.00 89.94 104 VAL A CA 1
ATOM 851 C C . VAL A 1 104 ? 2.571 7.446 -1.308 1.00 89.94 104 VAL A C 1
ATOM 853 O O . VAL A 1 104 ? 2.360 8.522 -0.720 1.00 89.94 104 VAL A O 1
ATOM 856 N N . ARG A 1 105 ? 3.717 7.145 -1.934 1.00 86.62 105 ARG A N 1
ATOM 857 C CA . ARG A 1 105 ? 4.853 8.069 -2.020 1.00 86.62 105 ARG A CA 1
ATOM 858 C C . ARG A 1 105 ? 4.375 9.459 -2.472 1.00 86.62 105 ARG A C 1
ATOM 860 O O . ARG A 1 105 ? 3.590 9.534 -3.421 1.00 86.62 105 ARG A O 1
ATOM 867 N N . PRO A 1 106 ? 4.772 10.564 -1.807 1.00 86.25 106 PRO A N 1
ATOM 868 C CA . PRO A 1 106 ? 4.194 11.893 -2.024 1.00 86.25 106 PRO A CA 1
ATOM 869 C C . PRO A 1 106 ? 4.154 12.360 -3.480 1.00 86.25 106 PRO A C 1
ATOM 871 O O . PRO A 1 106 ? 3.145 12.903 -3.927 1.00 86.25 106 PRO A O 1
ATOM 874 N N . ASP A 1 107 ? 5.217 12.092 -4.231 1.00 81.31 107 ASP A N 1
ATOM 875 C CA . ASP A 1 107 ? 5.364 12.431 -5.649 1.00 81.31 107 ASP A CA 1
ATOM 876 C C . ASP A 1 107 ? 4.518 11.559 -6.601 1.00 81.31 107 ASP A C 1
ATOM 878 O O . ASP A 1 107 ? 4.414 11.862 -7.789 1.00 81.31 107 ASP A O 1
ATOM 882 N N . MET A 1 108 ? 3.892 10.498 -6.087 1.00 81.06 108 MET A N 1
ATOM 883 C CA . MET A 1 108 ? 2.998 9.585 -6.809 1.00 81.06 108 MET A CA 1
ATOM 884 C C . MET A 1 108 ? 1.550 9.644 -6.306 1.00 81.06 108 MET A C 1
ATOM 886 O O . MET A 1 108 ? 0.680 8.900 -6.768 1.00 81.06 108 MET A O 1
ATOM 890 N N . ARG A 1 109 ? 1.246 10.573 -5.392 1.00 85.25 109 ARG A N 1
ATOM 891 C CA . ARG A 1 109 ? -0.129 10.853 -4.964 1.00 85.25 109 ARG A CA 1
ATOM 892 C C . ARG A 1 109 ? -0.949 11.449 -6.108 1.00 85.25 109 ARG A C 1
ATOM 894 O O . ARG A 1 109 ? -0.421 12.000 -7.070 1.00 85.25 109 ARG A O 1
ATOM 901 N N . ARG A 1 110 ? -2.278 11.350 -5.984 1.00 84.50 110 ARG A N 1
ATOM 902 C CA . ARG A 1 110 ? -3.264 11.811 -6.989 1.00 84.50 110 ARG A CA 1
ATOM 903 C C . ARG A 1 110 ? -3.158 11.111 -8.354 1.00 84.50 110 ARG A C 1
ATOM 905 O O . ARG A 1 110 ? -3.718 11.593 -9.331 1.00 84.50 110 ARG A O 1
ATOM 912 N N . GLN A 1 111 ? -2.503 9.950 -8.407 1.00 84.81 111 GLN A N 1
ATOM 913 C CA . GLN A 1 111 ? -2.444 9.087 -9.595 1.00 84.81 111 GLN A CA 1
ATOM 914 C C . GLN A 1 111 ? -3.398 7.882 -9.521 1.00 84.81 111 GLN A C 1
ATOM 916 O O . GLN A 1 111 ? -3.346 7.008 -10.373 1.00 84.81 111 GLN A O 1
ATOM 921 N N . GLY A 1 112 ? -4.258 7.811 -8.499 1.00 88.88 112 GLY A N 1
ATOM 922 C CA . GLY A 1 112 ? -5.236 6.727 -8.341 1.00 88.88 112 GLY A CA 1
ATOM 923 C C . GLY A 1 112 ? -4.746 5.496 -7.569 1.00 88.88 112 GLY A C 1
ATOM 924 O O . GLY A 1 112 ? -5.570 4.650 -7.250 1.00 88.88 112 GLY A O 1
ATOM 925 N N . LEU A 1 113 ? -3.469 5.420 -7.172 1.00 90.50 113 LEU A N 1
ATOM 926 C CA . LEU A 1 113 ? -2.904 4.254 -6.465 1.00 90.50 113 LEU A CA 1
ATOM 927 C C . LEU A 1 113 ? -3.649 3.883 -5.172 1.00 90.50 113 LEU A C 1
ATOM 929 O O . LEU A 1 113 ? -3.967 2.720 -4.955 1.00 90.50 113 LEU A O 1
ATOM 933 N N . GLY A 1 114 ? -4.019 4.870 -4.350 1.00 93.56 114 GLY A N 1
ATOM 934 C CA . GLY A 1 114 ? -4.835 4.605 -3.158 1.00 93.56 114 GLY A CA 1
ATOM 935 C C . GLY A 1 114 ? -6.215 4.027 -3.499 1.00 93.56 114 GLY A C 1
ATOM 936 O O . GLY A 1 114 ? -6.684 3.115 -2.829 1.00 93.56 114 GLY A O 1
ATOM 937 N N . ARG A 1 115 ? -6.848 4.499 -4.584 1.00 95.00 115 ARG A N 1
ATOM 938 C CA . ARG A 1 115 ? -8.138 3.955 -5.047 1.00 95.00 115 ARG A CA 1
ATOM 939 C C . ARG A 1 115 ? -7.991 2.527 -5.567 1.00 95.00 115 ARG A C 1
ATOM 941 O O . ARG A 1 115 ? -8.891 1.721 -5.360 1.00 95.00 115 ARG A O 1
ATOM 948 N N . LEU A 1 116 ? -6.865 2.212 -6.211 1.00 95.00 116 LEU A N 1
ATOM 949 C CA . LEU A 1 116 ? -6.567 0.852 -6.656 1.00 95.00 116 LEU A CA 1
ATOM 950 C C . LEU A 1 116 ? -6.472 -0.108 -5.473 1.00 95.00 116 LEU A C 1
ATOM 952 O O . LEU A 1 116 ? -7.045 -1.187 -5.559 1.00 95.00 116 LEU A O 1
ATOM 956 N N . PHE A 1 117 ? -5.849 0.287 -4.358 1.00 96.31 117 PHE A N 1
ATOM 957 C CA . PHE A 1 117 ? -5.894 -0.526 -3.140 1.00 96.31 117 PHE A CA 1
ATOM 958 C C . PHE A 1 117 ? -7.329 -0.784 -2.684 1.00 96.31 117 PHE A C 1
ATOM 960 O O . PHE A 1 117 ? -7.705 -1.945 -2.548 1.00 96.31 117 PHE A O 1
ATOM 967 N N . VAL A 1 118 ? -8.149 0.264 -2.540 1.00 97.00 118 VAL A N 1
ATOM 968 C CA . VAL A 1 118 ? -9.556 0.118 -2.120 1.00 97.00 118 VAL A CA 1
ATOM 969 C C . VAL A 1 118 ? -10.313 -0.865 -3.015 1.00 97.00 118 VAL A C 1
ATOM 971 O O . VAL A 1 118 ? -10.979 -1.771 -2.522 1.00 97.00 118 VAL A O 1
ATOM 974 N N . GLN A 1 119 ? -10.160 -0.745 -4.334 1.00 95.31 119 GLN A N 1
ATOM 975 C CA . GLN A 1 119 ? -10.846 -1.605 -5.298 1.00 95.31 119 GLN A CA 1
ATOM 976 C C . GLN A 1 119 ? -10.330 -3.048 -5.292 1.00 95.31 119 GLN A C 1
ATOM 978 O O . GLN A 1 119 ? -11.122 -3.990 -5.260 1.00 95.31 119 GLN A O 1
ATOM 983 N N . LYS A 1 120 ? -9.008 -3.237 -5.360 1.00 95.44 120 LYS A N 1
ATOM 984 C CA . LYS A 1 120 ? -8.382 -4.556 -5.540 1.00 95.44 120 LYS A CA 1
ATOM 985 C C . LYS A 1 120 ? -8.418 -5.378 -4.251 1.00 95.44 120 LYS A C 1
ATOM 987 O O . LYS A 1 120 ? -8.620 -6.586 -4.326 1.00 95.44 120 LYS A O 1
ATOM 992 N N . LEU A 1 121 ? -8.277 -4.726 -3.096 1.00 96.62 121 LEU A N 1
ATOM 993 C CA . LEU A 1 121 ? -8.359 -5.355 -1.773 1.00 96.62 121 LEU A CA 1
ATOM 994 C C . LEU A 1 121 ? -9.788 -5.382 -1.210 1.00 96.62 121 LEU A C 1
ATOM 996 O O . LEU A 1 121 ? -10.016 -6.000 -0.179 1.00 96.62 121 LEU A O 1
ATOM 1000 N N . ARG A 1 122 ? -10.757 -4.763 -1.903 1.00 96.94 122 ARG A N 1
ATOM 1001 C CA . ARG A 1 122 ? -12.172 -4.690 -1.495 1.00 96.94 122 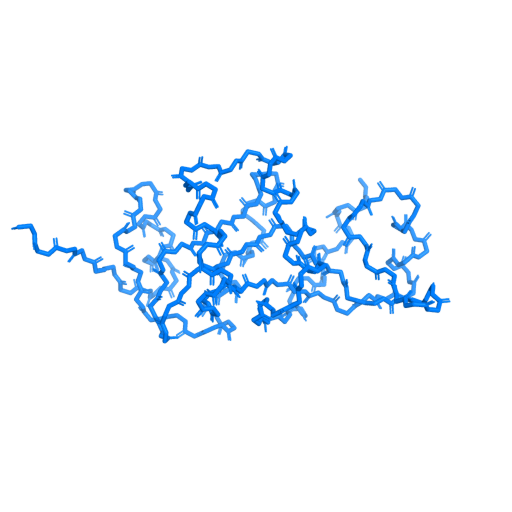ARG A CA 1
ATOM 1002 C C . ARG A 1 122 ? -12.352 -4.115 -0.086 1.00 96.94 122 ARG A C 1
ATOM 1004 O O . ARG A 1 122 ? -13.176 -4.608 0.679 1.00 96.94 122 ARG A O 1
ATOM 1011 N N . ILE A 1 123 ? -11.582 -3.074 0.223 1.00 97.88 123 ILE A N 1
ATOM 1012 C CA . ILE A 1 123 ? -11.638 -2.384 1.514 1.00 97.88 123 ILE A CA 1
ATOM 1013 C C . ILE A 1 123 ? -13.039 -1.802 1.700 1.00 97.88 123 ILE A C 1
ATOM 1015 O O . ILE A 1 123 ? -13.535 -1.092 0.820 1.00 97.88 123 ILE A O 1
ATOM 1019 N N . ARG A 1 124 ? -13.662 -2.111 2.837 1.00 97.12 124 ARG A N 1
ATOM 1020 C CA . ARG A 1 124 ? -14.989 -1.616 3.220 1.00 97.12 124 ARG A CA 1
ATOM 1021 C C . ARG A 1 124 ? -14.924 -0.544 4.288 1.00 97.12 124 ARG A C 1
ATOM 1023 O O . ARG A 1 124 ? -15.697 0.408 4.224 1.00 97.12 124 ARG A O 1
ATOM 1030 N N . GLU A 1 125 ? -13.976 -0.685 5.206 1.00 97.50 125 GLU A N 1
ATOM 1031 C CA . GLU A 1 125 ? -13.813 0.209 6.345 1.00 97.50 125 GLU A CA 1
ATOM 1032 C C . GLU A 1 125 ? -12.384 0.758 6.419 1.00 97.50 125 GLU A C 1
ATOM 1034 O O . GLU A 1 125 ? -11.416 0.094 6.038 1.00 97.50 125 GLU A O 1
ATOM 1039 N N . ALA A 1 126 ? -12.251 1.981 6.920 1.00 96.75 126 ALA A N 1
ATOM 1040 C CA . ALA A 1 126 ? -10.986 2.613 7.259 1.00 96.75 126 ALA A CA 1
ATOM 1041 C C . ALA A 1 126 ? -10.939 2.859 8.768 1.00 96.75 126 ALA A C 1
ATOM 1043 O O . ALA A 1 126 ? -11.762 3.603 9.306 1.00 96.75 126 ALA A O 1
ATOM 1044 N N . TRP A 1 127 ? -9.971 2.242 9.440 1.00 95.12 127 TRP A N 1
ATOM 1045 C CA . TRP A 1 127 ? -9.796 2.342 10.882 1.00 95.12 127 TRP A CA 1
ATOM 1046 C C . TRP A 1 127 ? -8.982 3.574 11.264 1.00 95.12 127 TRP A C 1
ATOM 1048 O O . TRP A 1 127 ? -7.838 3.725 10.839 1.00 95.12 127 TRP A O 1
ATOM 1058 N N . ASN A 1 128 ? -9.566 4.429 12.106 1.00 92.88 128 ASN A N 1
ATOM 1059 C CA . ASN A 1 128 ? -8.950 5.631 12.668 1.00 92.88 128 ASN A CA 1
ATOM 1060 C C . ASN A 1 128 ? -8.195 6.479 11.616 1.00 92.88 128 ASN A C 1
ATOM 1062 O O . ASN A 1 128 ? -6.985 6.712 11.750 1.00 92.88 128 ASN A O 1
ATOM 1066 N N . PRO A 1 129 ? -8.868 6.898 10.525 1.00 92.19 129 PRO A N 1
ATOM 1067 C CA . PRO A 1 129 ? -8.213 7.623 9.447 1.00 92.19 129 PRO A CA 1
ATOM 1068 C C . PRO A 1 129 ? -7.692 8.978 9.936 1.00 92.19 129 PRO A C 1
ATOM 1070 O O . PRO A 1 129 ? -8.320 9.658 10.744 1.00 92.19 129 PRO A O 1
ATOM 1073 N N . LEU A 1 130 ? -6.564 9.429 9.378 1.00 89.69 130 LEU A N 1
ATOM 1074 C CA . LEU A 1 130 ? -6.090 10.794 9.619 1.00 89.69 130 LEU A CA 1
ATOM 1075 C C . LEU A 1 130 ? -7.170 11.800 9.176 1.00 89.69 130 LEU A C 1
ATOM 1077 O O . LEU A 1 130 ? -7.735 11.596 8.092 1.00 89.69 130 LEU A O 1
ATOM 1081 N N . PRO A 1 131 ? -7.421 12.898 9.918 1.00 90.62 131 PRO A N 1
ATOM 1082 C CA . PRO A 1 131 ? -8.455 13.876 9.571 1.00 90.62 131 PRO A CA 1
ATOM 1083 C C . PRO A 1 131 ? -8.348 14.392 8.129 1.00 90.62 131 PRO A C 1
ATOM 1085 O O . PRO A 1 131 ? -9.344 14.501 7.418 1.00 90.62 131 PRO A O 1
ATOM 1088 N N . GLU A 1 132 ? -7.129 14.633 7.642 1.00 90.31 132 GLU A N 1
ATOM 1089 C CA . GLU A 1 132 ? -6.873 15.081 6.269 1.00 90.31 132 GLU A CA 1
ATOM 1090 C C . GLU A 1 132 ? -7.149 14.015 5.192 1.00 90.31 132 GLU A C 1
ATOM 1092 O O . GLU A 1 132 ? -7.213 14.335 4.003 1.00 90.31 132 GLU A O 1
ATOM 1097 N N . SER A 1 133 ? -7.294 12.748 5.589 1.00 90.75 133 SER A N 1
ATOM 1098 C CA . SER A 1 133 ? -7.540 11.609 4.701 1.00 90.75 133 SER A CA 1
ATOM 1099 C C . SER A 1 133 ? -9.009 11.181 4.637 1.00 90.75 133 SER A C 1
ATOM 1101 O O . SER A 1 133 ? -9.368 10.452 3.715 1.00 90.75 133 SER A O 1
ATOM 1103 N N . VAL A 1 134 ? -9.877 11.668 5.534 1.00 93.50 134 VAL A N 1
ATOM 1104 C CA . VAL A 1 134 ? -11.311 11.308 5.583 1.00 93.50 134 VAL A CA 1
ATOM 1105 C C . VAL A 1 134 ? -11.994 11.506 4.227 1.00 93.50 134 VAL A C 1
ATOM 1107 O O . VAL A 1 134 ? -12.583 10.572 3.687 1.00 93.50 134 VAL A O 1
ATOM 1110 N N . GLY A 1 135 ? -11.796 12.665 3.588 1.00 94.62 135 GLY A N 1
ATOM 1111 C CA . GLY A 1 135 ? -12.393 12.939 2.275 1.00 94.62 135 GLY A CA 1
ATOM 1112 C C . GLY A 1 135 ? -11.920 11.996 1.156 1.00 94.62 135 GLY A C 1
ATOM 1113 O O . GLY A 1 135 ? -12.638 11.784 0.178 1.00 94.62 135 GLY A O 1
ATOM 1114 N N . PHE A 1 136 ? -10.731 11.389 1.275 1.00 95.00 136 PHE A N 1
ATOM 1115 C CA . PHE A 1 136 ? -10.306 10.339 0.344 1.00 95.00 136 PHE A CA 1
ATOM 1116 C C . PHE A 1 136 ? -11.152 9.072 0.524 1.00 95.00 136 PHE A C 1
ATOM 1118 O O . PHE A 1 136 ? -11.648 8.553 -0.480 1.00 95.00 136 PHE A O 1
ATOM 1125 N N . TRP A 1 137 ? -11.355 8.617 1.762 1.00 96.19 137 TRP A N 1
ATOM 1126 C CA . TRP A 1 137 ? -12.132 7.416 2.085 1.00 96.19 137 TRP A CA 1
ATOM 1127 C C . TRP A 1 137 ? -13.601 7.555 1.686 1.00 96.19 137 TRP A C 1
ATOM 1129 O O . TRP A 1 137 ? -14.111 6.721 0.935 1.00 96.19 137 TRP A O 1
ATOM 1139 N N . GLU A 1 138 ? -14.232 8.673 2.048 1.00 95.31 138 GLU A N 1
ATOM 1140 C CA . GLU A 1 138 ? -15.609 8.994 1.654 1.00 95.31 138 GLU A CA 1
ATOM 1141 C C . GLU A 1 138 ? -15.770 8.987 0.129 1.00 95.31 138 GLU A C 1
ATOM 1143 O O . GLU A 1 138 ? -16.694 8.387 -0.417 1.00 95.31 138 GLU A O 1
ATOM 1148 N N . SER A 1 139 ? -14.815 9.582 -0.596 1.00 96.31 139 SER A N 1
ATOM 1149 C CA . SER A 1 139 ? -14.841 9.593 -2.063 1.00 96.31 139 SER A CA 1
ATOM 1150 C C . SER A 1 139 ? -14.643 8.213 -2.703 1.00 96.31 139 SER A C 1
ATOM 1152 O O . SER A 1 139 ? -14.781 8.080 -3.922 1.00 96.31 139 SER A O 1
ATOM 1154 N N . CYS A 1 140 ? -14.237 7.206 -1.928 1.00 95.94 140 CYS A N 1
ATOM 1155 C CA . CYS A 1 140 ? -14.147 5.812 -2.351 1.00 95.94 140 CYS A CA 1
ATOM 1156 C C . CYS A 1 140 ? -15.360 4.981 -1.904 1.00 95.94 140 CYS A C 1
ATOM 1158 O O . CYS A 1 140 ? -15.428 3.811 -2.270 1.00 95.94 140 CYS A O 1
ATOM 1160 N N . GLY A 1 141 ? -16.302 5.565 -1.153 1.00 96.06 141 GLY A N 1
ATOM 1161 C CA . GLY A 1 141 ? -17.430 4.844 -0.562 1.00 96.06 141 GLY A CA 1
ATOM 1162 C C . GLY A 1 141 ? -17.021 3.906 0.577 1.00 96.06 141 GLY A C 1
ATOM 1163 O O . GLY A 1 141 ? -17.685 2.896 0.780 1.00 96.06 141 GLY A O 1
ATOM 1164 N N . VAL A 1 142 ? -15.915 4.209 1.263 1.00 96.81 142 VAL A N 1
ATOM 1165 C CA . VAL A 1 142 ? -15.401 3.447 2.411 1.00 96.81 142 VAL A CA 1
ATOM 1166 C C . VAL A 1 142 ? -15.920 4.083 3.697 1.00 96.81 142 VAL A C 1
ATOM 1168 O O . VAL A 1 142 ? -15.834 5.302 3.851 1.00 96.81 142 VAL A O 1
ATOM 1171 N N . GLU A 1 143 ? -16.452 3.269 4.606 1.00 95.31 143 GLU A N 1
ATOM 1172 C CA . GLU A 1 143 ? -16.910 3.720 5.923 1.00 95.31 143 GLU A CA 1
ATOM 1173 C C . GLU A 1 143 ? -15.709 4.002 6.832 1.00 95.31 143 GLU A C 1
ATOM 1175 O O . GLU A 1 143 ? -14.724 3.267 6.829 1.00 95.31 143 GLU A O 1
ATOM 1180 N N . THR A 1 144 ? -15.755 5.083 7.605 1.00 94.25 144 THR A N 1
ATOM 1181 C CA . THR A 1 144 ? -14.701 5.400 8.574 1.00 94.25 144 THR A CA 1
ATOM 1182 C C . THR A 1 144 ? -15.139 4.957 9.958 1.00 94.25 144 THR A C 1
ATOM 1184 O O . THR A 1 144 ? -16.183 5.399 10.439 1.00 94.25 144 THR A O 1
ATOM 1187 N N . VAL A 1 145 ? -14.328 4.131 10.608 1.00 92.00 145 VAL A N 1
ATOM 1188 C CA . VAL A 1 145 ? -14.582 3.639 11.962 1.00 92.00 145 VAL A CA 1
ATOM 1189 C C . VAL A 1 145 ? -13.520 4.183 12.912 1.00 92.00 145 VAL A C 1
ATOM 1191 O O . VAL A 1 145 ? -12.332 4.218 12.591 1.00 92.00 145 VAL A O 1
ATOM 1194 N N . GLU A 1 146 ? -13.941 4.632 14.089 1.00 86.00 146 GLU A N 1
ATOM 1195 C CA . GLU A 1 146 ? -13.059 5.159 15.133 1.00 86.00 146 GLU A CA 1
ATOM 1196 C C . GLU A 1 146 ? -13.172 4.286 16.386 1.00 86.00 146 GLU A C 1
ATOM 1198 O O . GLU A 1 146 ? -14.223 3.701 16.663 1.00 86.00 146 GLU A O 1
ATOM 1203 N N . SER A 1 147 ? -12.100 4.197 17.179 1.00 73.56 147 SER A N 1
ATOM 1204 C CA . SER A 1 147 ? -12.212 3.577 18.498 1.00 73.56 147 SER A CA 1
ATOM 1205 C C . SER A 1 147 ? -13.124 4.429 19.377 1.00 73.56 147 SER A C 1
ATOM 1207 O O . SER A 1 147 ? -12.853 5.616 19.560 1.00 73.56 147 SER A O 1
ATOM 1209 N N . LEU A 1 148 ? -14.146 3.819 19.980 1.00 53.88 148 LEU A N 1
ATOM 1210 C CA . LEU A 1 148 ? -14.832 4.414 21.125 1.00 53.88 148 LEU A CA 1
ATOM 1211 C C . LEU A 1 148 ? -13.800 4.564 22.252 1.00 53.88 148 LEU A C 1
ATOM 1213 O O . LEU A 1 148 ? -13.396 3.570 22.855 1.00 53.88 148 LEU A O 1
ATOM 1217 N N . SER A 1 149 ? -13.319 5.789 22.458 1.00 45.22 149 SER A N 1
ATOM 1218 C CA . SER A 1 149 ? -12.483 6.170 23.601 1.00 45.22 149 SER A CA 1
ATOM 1219 C C . SER A 1 149 ? -13.253 6.069 24.910 1.00 45.22 149 SER A C 1
ATOM 1221 O O . SER A 1 149 ? -14.408 6.559 24.915 1.00 45.22 149 SER A O 1
#

Secondary structure (DSSP, 8-state):
-HHHHGGGGGGG-EEEE--SHHHHHHHHHHHHHT--TT--HHHHHHHHHTT-EEEEEEEPPHHHHHHHTTT-TTEEE-TTS-EEEEEEEEEEEEETTEEEEEEE-GGGTTSSHHHHHHHHHT--EEES--GGGHHHHHTTTPEEE----

Foldseek 3Di:
DLVVVCLVQLVQKAKDFPQDPVLLVLLLVLCVVLPVPPDDPVNSVVLNVVSQKMWIWGQDDPVSCVVPVVPDSQFDQDPVRHGGIRTANWMWGDDQQETADTDHRPVCPPSCNSLCCCVNSVRAEYEPDDPVCVVVCVVSNHHYDYDPD